Protein AF-A0A2N2G5J9-F1 (afdb_monomer_lite)

Sequence (151 aa):
MDFLMKNNWTKKTENPPSDRAATHGKAHHGLSMKNSIFASAPGMILLCLTLLLGSVRPAEAIVYLDITSANVRKVNIAVPYFVDKKQPGTIHDGGKKMADLLSRALAFHGFVQIIDPAAYGGAQTWDWAALGTEFTILGQYEMTAKFNPAA

pLDDT: mean 75.7, std 21.33, range [34.47, 98.25]

Radius of gyration: 41.83 Å; chains: 1; bounding box: 51×88×102 Å

Foldseek 3Di:
DDDDDDDDDDDDDDDDDDDDDDDDDDDDDDDPPPPDPPPDPVVVVVVVVVVVVVPDDDPPDDDDDPPPPDPLAAAEEEQAFAAEPVHGPDRDPVSVVVSVVVQCVQCVVVRHDYDDCVVVVSDPDDDCVVVVHPYYDYHYDYDPDDDDVPD

Structure (mmCIF, N/CA/C/O backbone):
data_AF-A0A2N2G5J9-F1
#
_entry.id   AF-A0A2N2G5J9-F1
#
loop_
_atom_site.group_PDB
_atom_site.id
_atom_site.type_symbol
_atom_site.label_atom_id
_atom_site.label_alt_id
_atom_site.label_comp_id
_atom_site.label_asym_id
_atom_site.label_entity_id
_atom_site.label_seq_id
_atom_site.pdbx_PDB_ins_code
_atom_site.Cartn_x
_atom_site.Cartn_y
_atom_site.Cartn_z
_atom_site.occupancy
_atom_site.B_iso_or_equiv
_atom_site.auth_seq_id
_atom_site.auth_comp_id
_atom_site.auth_asym_id
_atom_site.auth_atom_id
_atom_site.pdbx_PDB_model_num
ATOM 1 N N . MET A 1 1 ? 17.933 46.496 22.290 1.00 40.31 1 MET A N 1
ATOM 2 C CA . MET A 1 1 ? 16.610 46.961 21.810 1.00 40.31 1 MET A CA 1
ATOM 3 C C . MET A 1 1 ? 15.631 46.457 22.845 1.00 40.31 1 MET A C 1
ATOM 5 O O . MET A 1 1 ? 15.118 45.356 22.717 1.00 40.31 1 MET A O 1
ATOM 9 N N . ASP A 1 2 ? 15.494 47.218 23.924 1.00 34.47 2 ASP A N 1
ATOM 10 C CA . ASP A 1 2 ? 14.808 46.802 25.143 1.00 34.47 2 ASP A CA 1
ATOM 11 C C . ASP A 1 2 ? 13.541 47.633 25.281 1.00 34.47 2 ASP A C 1
ATOM 13 O O . ASP A 1 2 ? 13.599 48.858 25.385 1.00 34.47 2 ASP A O 1
ATOM 17 N N . PHE A 1 3 ? 12.392 46.966 25.233 1.00 37.22 3 PHE A N 1
ATOM 18 C CA . PHE A 1 3 ? 11.088 47.599 25.365 1.00 37.22 3 PHE A CA 1
ATOM 19 C C . PHE A 1 3 ? 10.413 47.074 26.634 1.00 37.22 3 PHE A C 1
ATOM 21 O O . PHE A 1 3 ? 9.688 46.083 26.619 1.00 37.22 3 PHE A O 1
ATOM 28 N N . LEU A 1 4 ? 10.698 47.739 27.756 1.00 41.59 4 LEU A N 1
ATOM 29 C CA . LEU A 1 4 ? 9.939 47.629 29.000 1.00 41.59 4 LEU A CA 1
ATOM 30 C C . LEU A 1 4 ? 8.948 48.795 29.057 1.00 41.59 4 LEU A C 1
ATOM 32 O O . LEU A 1 4 ? 9.346 49.945 29.231 1.00 41.59 4 LEU A O 1
ATOM 36 N N . MET A 1 5 ? 7.655 48.498 28.939 1.00 35.66 5 MET A N 1
ATOM 37 C CA . MET A 1 5 ? 6.581 49.449 29.228 1.00 35.66 5 MET A CA 1
ATOM 38 C C . MET A 1 5 ? 6.176 49.345 30.699 1.00 35.66 5 MET A C 1
ATOM 40 O O . MET A 1 5 ? 5.830 48.275 31.197 1.00 35.66 5 MET A O 1
ATOM 44 N N . LYS A 1 6 ? 6.214 50.485 31.388 1.00 42.34 6 LYS A N 1
ATOM 45 C CA . LYS A 1 6 ? 5.812 50.669 32.782 1.00 42.34 6 LYS A CA 1
ATOM 46 C C . LYS A 1 6 ? 4.922 51.905 32.818 1.00 42.34 6 LYS A C 1
ATOM 48 O O . LYS A 1 6 ? 5.438 53.013 32.735 1.00 42.34 6 LYS A O 1
ATOM 53 N N . ASN A 1 7 ? 3.609 51.730 32.960 1.00 42.72 7 ASN A N 1
ATOM 54 C CA . ASN A 1 7 ? 2.691 52.860 33.095 1.00 42.72 7 ASN A CA 1
ATOM 55 C C . ASN A 1 7 ? 1.936 52.746 34.419 1.00 42.72 7 ASN A C 1
ATOM 57 O O . ASN A 1 7 ? 1.073 51.895 34.606 1.00 42.72 7 ASN A O 1
ATOM 61 N N . ASN A 1 8 ? 2.333 53.629 35.330 1.00 38.47 8 ASN A N 1
ATOM 62 C CA . ASN A 1 8 ? 1.791 53.860 36.656 1.00 38.47 8 ASN A CA 1
ATOM 63 C C . ASN A 1 8 ? 0.850 55.073 36.547 1.00 38.47 8 ASN A C 1
ATOM 65 O O . ASN A 1 8 ? 1.277 56.111 36.042 1.00 38.47 8 ASN A O 1
ATOM 69 N N . TRP A 1 9 ? -0.398 54.964 37.002 1.00 37.72 9 TRP A N 1
ATOM 70 C CA . TRP A 1 9 ? -1.324 56.098 37.090 1.00 37.72 9 TRP A CA 1
ATOM 71 C C . TRP A 1 9 ? -1.642 56.393 38.554 1.00 37.72 9 TRP A C 1
ATOM 73 O O . TRP A 1 9 ? -2.132 55.537 39.285 1.00 37.72 9 TRP A O 1
ATOM 83 N N . THR A 1 10 ? -1.367 57.630 38.962 1.00 62.59 10 THR A N 1
ATOM 84 C CA . THR A 1 10 ? -1.724 58.221 40.253 1.00 62.59 10 THR A CA 1
ATOM 85 C C . THR A 1 10 ? -2.724 59.364 40.033 1.00 62.59 10 THR A C 1
ATOM 87 O O . THR A 1 10 ? -2.622 60.120 39.068 1.00 62.59 10 THR A O 1
ATOM 90 N N . LYS A 1 11 ? -3.683 59.529 40.950 1.00 41.59 11 LYS A N 1
ATOM 91 C CA . LYS A 1 11 ? -4.407 60.790 41.218 1.00 41.59 11 LYS A CA 1
ATOM 92 C C . LYS A 1 11 ? -4.893 60.727 42.678 1.00 41.59 11 LYS A C 1
ATOM 94 O O . LYS A 1 11 ? -5.619 59.800 43.009 1.00 41.59 11 LYS A O 1
ATOM 99 N N . LYS A 1 12 ? -4.311 61.466 43.636 1.00 40.56 12 LYS A N 1
ATOM 100 C CA . LYS A 1 12 ? -4.365 62.927 43.927 1.00 40.56 12 LYS A CA 1
ATOM 101 C C . LYS A 1 12 ? -5.685 63.307 44.641 1.00 40.56 12 LYS A C 1
ATOM 103 O O . LYS A 1 12 ? -6.715 63.315 43.986 1.00 40.56 12 LYS A O 1
ATOM 108 N N . THR A 1 13 ? -5.733 63.230 45.982 1.00 60.78 13 THR A N 1
ATOM 109 C CA . THR A 1 13 ? -5.584 64.301 47.020 1.00 60.78 13 THR A CA 1
ATOM 110 C C . THR A 1 13 ? -6.692 65.362 47.034 1.00 60.78 13 THR A C 1
ATOM 112 O O . THR A 1 13 ? -6.845 66.026 46.020 1.00 60.78 13 THR A O 1
ATOM 115 N N . GLU A 1 14 ? -7.352 65.592 48.182 1.00 35.28 14 GLU A N 1
ATOM 116 C CA . GLU A 1 14 ? -7.312 66.855 48.968 1.00 35.28 14 GLU A CA 1
ATOM 117 C C . GLU A 1 14 ? -8.269 66.828 50.192 1.00 35.28 14 GLU A C 1
ATOM 119 O O . GLU A 1 14 ? -9.420 66.420 50.082 1.00 35.28 14 GLU A O 1
ATOM 124 N N . ASN A 1 15 ? -7.746 67.251 51.356 1.00 50.09 15 ASN A N 1
ATOM 125 C CA . ASN A 1 15 ? -8.447 67.742 52.574 1.00 50.09 15 ASN A CA 1
ATOM 126 C C . ASN A 1 15 ? -8.970 69.200 52.305 1.00 50.09 15 ASN A C 1
ATOM 128 O O . ASN A 1 15 ? -8.763 69.619 51.166 1.00 50.09 15 ASN A O 1
ATOM 132 N N . PRO A 1 16 ? -9.503 70.070 53.225 1.00 59.72 16 PRO A N 1
ATOM 133 C CA . PRO A 1 16 ? -9.486 70.103 54.704 1.00 59.72 16 PRO A CA 1
ATOM 134 C C . PRO A 1 16 ? -10.790 70.733 55.338 1.00 59.72 16 PRO A C 1
ATOM 136 O O . PRO A 1 16 ? -11.864 70.253 55.000 1.00 59.72 16 PRO A O 1
ATOM 139 N N . PRO A 1 17 ? -10.775 71.696 56.298 1.00 64.75 17 PRO A N 1
ATOM 140 C CA . PRO A 1 17 ? -11.272 71.536 57.677 1.00 64.75 17 PRO A CA 1
ATOM 141 C C . PRO A 1 17 ? -12.438 72.495 58.050 1.00 64.75 17 PRO A C 1
ATOM 143 O O . PRO A 1 17 ? -12.670 73.469 57.346 1.00 64.75 17 PRO A O 1
ATOM 146 N N . SER A 1 18 ? -13.105 72.320 59.200 1.00 45.59 18 SER A N 1
ATOM 147 C CA . SER A 1 18 ? -13.590 73.472 59.997 1.00 45.59 18 SER A CA 1
ATOM 148 C C . SER A 1 18 ? -14.140 73.091 61.380 1.00 45.59 18 SER A C 1
ATOM 150 O O . SER A 1 18 ? -15.106 72.356 61.541 1.00 45.59 18 SER A O 1
ATOM 152 N N . ASP A 1 19 ? -13.438 73.638 62.365 1.00 39.06 19 ASP A N 1
ATOM 153 C CA . ASP A 1 19 ? -13.903 74.404 63.516 1.00 39.06 19 ASP A CA 1
ATOM 154 C C . ASP A 1 19 ? -14.813 73.852 64.623 1.00 39.06 19 ASP A C 1
ATOM 156 O O . ASP A 1 19 ? -15.919 73.342 64.474 1.00 39.06 19 ASP A O 1
ATOM 160 N N . ARG A 1 20 ? -14.257 74.106 65.811 1.00 40.97 20 ARG A N 1
ATOM 161 C CA . ARG A 1 20 ? -14.745 73.947 67.171 1.00 40.97 20 ARG A CA 1
ATOM 162 C C . ARG A 1 20 ? -15.503 75.201 67.614 1.00 40.97 20 ARG A C 1
ATOM 164 O O . ARG A 1 20 ? -14.978 76.296 67.451 1.00 40.97 20 ARG A O 1
ATOM 171 N N . ALA A 1 21 ? -16.610 75.000 68.328 1.00 38.16 21 ALA A N 1
ATOM 172 C CA . ALA A 1 21 ? -17.077 75.710 69.538 1.00 38.16 21 ALA A CA 1
ATOM 173 C C . ALA A 1 21 ? -18.497 75.172 69.842 1.00 38.16 21 ALA A C 1
ATOM 175 O O . ALA A 1 21 ? -19.271 75.011 68.913 1.00 38.16 21 ALA A O 1
ATOM 176 N N . ALA A 1 22 ? -18.968 74.836 71.044 1.00 39.66 22 ALA A N 1
ATOM 177 C CA . ALA A 1 22 ? -18.528 75.042 72.416 1.00 39.66 22 ALA A CA 1
ATOM 178 C C . ALA A 1 22 ? -19.289 74.070 73.364 1.00 39.66 22 ALA A C 1
ATOM 180 O O . ALA A 1 22 ? -20.261 73.435 72.969 1.00 39.66 22 ALA A O 1
ATOM 181 N N . THR A 1 23 ? -18.890 74.086 74.645 1.00 36.59 23 THR A N 1
ATOM 182 C CA . THR A 1 23 ? -19.616 73.669 75.874 1.00 36.59 23 THR A CA 1
ATOM 183 C C . THR A 1 23 ? -19.445 72.235 76.418 1.00 36.59 23 THR A C 1
ATOM 185 O O . THR A 1 23 ? -20.105 71.282 76.034 1.00 36.59 23 THR A O 1
ATOM 188 N N . HIS A 1 24 ? -18.515 72.121 77.375 1.00 40.47 24 HIS A N 1
ATOM 189 C CA . HIS A 1 24 ? -18.737 71.740 78.782 1.00 40.47 24 HIS A CA 1
ATOM 190 C C . HIS A 1 24 ? -19.857 70.725 79.105 1.00 40.47 24 HIS A C 1
ATOM 192 O O . HIS A 1 24 ? -21.034 71.064 79.043 1.00 40.47 24 HIS A O 1
ATOM 198 N N . GLY A 1 25 ? -19.504 69.557 79.661 1.00 37.47 25 GLY A N 1
ATOM 199 C CA . GLY A 1 25 ? -20.484 68.769 80.416 1.00 37.47 25 GLY A CA 1
ATOM 200 C C . GLY A 1 25 ? -20.176 67.291 80.639 1.00 37.47 25 GLY A C 1
ATOM 201 O O . GLY A 1 25 ? -20.549 66.462 79.830 1.00 37.47 25 GLY A O 1
ATOM 202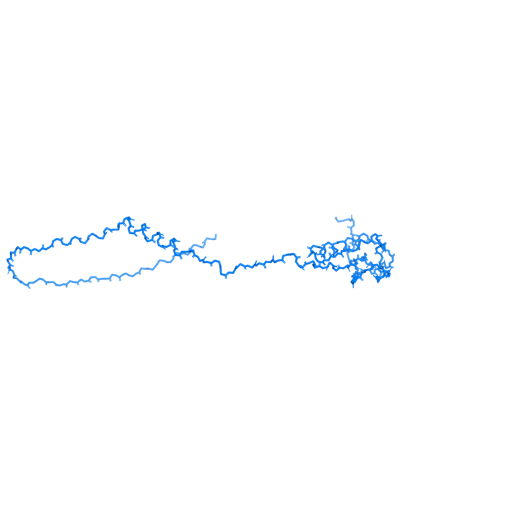 N N . LYS A 1 26 ? -19.613 66.999 81.817 1.00 42.25 26 LYS A N 1
ATOM 203 C CA . LYS A 1 26 ? -19.922 65.849 82.690 1.00 42.25 26 LYS A CA 1
ATOM 204 C C . LYS A 1 26 ? -19.818 64.402 82.159 1.00 42.25 26 LYS A C 1
ATOM 206 O O . LYS A 1 26 ? -20.638 63.921 81.398 1.00 42.25 26 LYS A O 1
ATOM 211 N N . ALA A 1 27 ? -18.936 63.696 82.870 1.00 38.25 27 ALA A N 1
ATOM 212 C CA . ALA A 1 27 ? -19.199 62.458 83.609 1.00 38.25 27 ALA A CA 1
ATOM 213 C C . ALA A 1 27 ? -19.460 61.154 82.833 1.00 38.25 27 ALA A C 1
ATOM 215 O O . ALA A 1 27 ? -20.519 60.951 82.264 1.00 38.25 27 ALA A O 1
ATOM 216 N N . HIS A 1 28 ? -18.491 60.247 83.017 1.00 48.03 28 HIS A N 1
ATOM 217 C CA . HIS A 1 28 ? -18.613 58.814 83.312 1.00 48.03 28 HIS A CA 1
ATOM 218 C C . HIS A 1 28 ? -19.471 57.906 82.408 1.00 48.03 28 HIS A C 1
ATOM 220 O O . HIS A 1 28 ? -20.644 58.136 82.164 1.00 48.03 28 HIS A O 1
ATOM 226 N N . HIS A 1 29 ? -18.864 56.752 82.101 1.00 45.66 29 HIS A N 1
ATOM 227 C CA . HIS A 1 29 ? -19.392 55.573 81.403 1.00 45.66 29 HIS A CA 1
ATOM 228 C C . HIS A 1 29 ? -19.510 55.671 79.877 1.00 45.66 29 HIS A C 1
ATOM 230 O O . HIS A 1 29 ? -20.388 56.317 79.324 1.00 45.66 29 HIS A O 1
ATOM 236 N N . GLY A 1 30 ? -18.652 54.917 79.186 1.00 38.94 30 GLY A N 1
ATOM 237 C CA . GLY A 1 30 ? -18.761 54.705 77.748 1.00 38.94 30 GLY A CA 1
ATOM 238 C C . GLY A 1 30 ? -17.768 53.659 77.258 1.00 38.94 30 GLY A C 1
ATOM 239 O O . GLY A 1 30 ? -16.578 53.748 77.535 1.00 38.94 30 GLY A O 1
ATOM 240 N N . LEU A 1 31 ? -18.298 52.651 76.572 1.00 50.56 31 LEU A N 1
ATOM 241 C CA . LEU A 1 31 ? -17.646 51.468 76.022 1.00 50.56 31 LEU A CA 1
ATOM 242 C C . LEU A 1 31 ? -16.272 51.735 75.378 1.00 50.56 31 LEU A C 1
ATOM 244 O O . LEU A 1 31 ? -16.148 52.531 74.450 1.00 50.56 31 LEU A O 1
ATOM 248 N N . SER A 1 32 ? -15.271 50.936 75.756 1.00 41.66 32 SER A N 1
ATOM 249 C CA . SER A 1 32 ? -14.088 50.717 74.917 1.00 41.66 32 SER A CA 1
ATOM 250 C C . SER A 1 32 ? -14.424 49.653 73.870 1.00 41.66 32 SER A C 1
ATOM 252 O O . SER A 1 32 ? -14.198 48.461 74.070 1.00 41.66 32 SER A O 1
ATOM 254 N N . MET A 1 33 ? -15.014 50.082 72.755 1.00 54.59 33 MET A N 1
ATOM 255 C CA . MET A 1 33 ? -15.167 49.246 71.568 1.00 54.59 33 MET A CA 1
ATOM 256 C C . MET A 1 33 ? -13.828 49.255 70.824 1.00 54.59 33 MET A C 1
ATOM 258 O O . MET A 1 33 ? -13.513 50.154 70.048 1.00 54.59 33 MET A O 1
ATOM 262 N N . LYS A 1 34 ? -12.979 48.278 71.144 1.00 53.56 34 LYS A N 1
ATOM 263 C CA . LYS A 1 34 ? -11.740 48.029 70.411 1.00 53.56 34 LYS A CA 1
ATOM 264 C C . LYS A 1 34 ? -12.117 47.401 69.069 1.00 53.56 34 LYS A C 1
ATOM 266 O O . LYS A 1 34 ? -12.337 46.196 68.997 1.00 53.56 34 LYS A O 1
ATOM 271 N N . ASN A 1 35 ? -12.173 48.202 68.006 1.00 59.34 35 ASN A N 1
ATOM 272 C CA . ASN A 1 35 ? -12.148 47.688 66.636 1.00 59.34 35 ASN A CA 1
ATOM 273 C C . ASN A 1 35 ? -10.740 47.170 66.331 1.00 59.34 35 ASN A C 1
ATOM 275 O O . ASN A 1 35 ? -9.950 47.800 65.635 1.00 59.34 35 ASN A O 1
ATOM 279 N N . SER A 1 36 ? -10.417 46.006 66.877 1.00 52.50 36 SER A N 1
ATOM 280 C CA . SER A 1 36 ? -9.365 45.163 66.339 1.00 52.50 36 SER A CA 1
ATOM 281 C C . SER A 1 36 ? -10.042 44.201 65.378 1.00 52.50 36 SER A C 1
ATOM 283 O O . SER A 1 36 ? -10.611 43.193 65.800 1.00 52.50 36 SER A O 1
ATOM 285 N N . ILE A 1 37 ? -9.983 44.517 64.085 1.00 59.06 37 ILE A N 1
ATOM 286 C CA . ILE A 1 37 ? -10.084 43.497 63.043 1.00 59.06 37 ILE A CA 1
ATOM 287 C C . ILE A 1 37 ? -8.846 42.623 63.251 1.00 59.06 37 ILE A C 1
ATOM 289 O O . ILE A 1 37 ? -7.795 42.833 62.653 1.00 59.06 37 ILE A O 1
ATOM 293 N N . PHE A 1 38 ? -8.936 41.690 64.197 1.00 51.47 38 PHE A N 1
ATOM 294 C CA . PHE A 1 38 ? -8.062 40.542 64.205 1.00 51.47 38 PHE A CA 1
ATOM 295 C C . PHE A 1 38 ? -8.378 39.826 62.899 1.00 51.47 38 PHE A C 1
ATOM 297 O O . PHE A 1 38 ? -9.426 39.193 62.771 1.00 51.47 38 PHE A O 1
ATOM 304 N N . ALA A 1 39 ? -7.492 39.960 61.913 1.00 60.47 39 ALA A N 1
ATOM 305 C CA . ALA A 1 39 ? -7.350 38.956 60.876 1.00 60.47 39 ALA A CA 1
ATOM 306 C C . ALA A 1 39 ? -7.003 37.656 61.610 1.00 60.47 39 ALA A C 1
ATOM 308 O O . ALA A 1 39 ? -5.842 37.363 61.892 1.00 60.47 39 ALA A O 1
ATOM 309 N N . SER A 1 40 ? -8.033 36.952 62.078 1.00 60.31 40 SER A N 1
ATOM 310 C CA . SER A 1 40 ? -7.849 35.741 62.844 1.00 60.31 40 SER A CA 1
ATOM 311 C C . SER A 1 40 ? -7.377 34.692 61.843 1.00 60.31 40 SER A C 1
ATOM 313 O O . SER A 1 40 ? -8.063 34.374 60.871 1.00 60.31 40 SER A O 1
ATOM 315 N N . ALA A 1 41 ? -6.166 34.175 62.058 1.00 67.62 41 ALA A N 1
ATOM 316 C CA . ALA A 1 41 ? -5.646 33.011 61.350 1.00 67.62 41 ALA A CA 1
ATOM 317 C C . ALA A 1 41 ? -6.700 31.894 61.155 1.00 67.62 41 ALA A C 1
ATOM 319 O O . ALA A 1 41 ? -6.754 31.352 60.051 1.00 67.62 41 ALA A O 1
ATOM 320 N N . PRO A 1 42 ? -7.601 31.588 62.122 1.00 75.88 42 PRO A N 1
ATOM 321 C CA . PRO A 1 42 ? -8.654 30.600 61.885 1.00 75.88 42 PRO A CA 1
ATOM 322 C C . PRO A 1 42 ? -9.670 31.015 60.814 1.00 75.88 42 PRO A C 1
ATOM 324 O O . PRO A 1 42 ? -10.144 30.149 60.089 1.00 75.88 42 PRO A O 1
ATOM 327 N N . GLY A 1 43 ? -9.983 32.305 60.656 1.00 83.25 43 GLY A N 1
ATOM 328 C CA . GLY A 1 43 ? -10.878 32.782 59.597 1.00 83.25 43 GLY A CA 1
ATOM 329 C C . GLY A 1 43 ? -10.280 32.619 58.199 1.00 83.25 43 GLY A C 1
ATOM 330 O O . GLY A 1 43 ? -10.976 32.209 57.273 1.00 83.25 43 GLY A O 1
ATOM 331 N N . MET A 1 44 ? -8.975 32.865 58.053 1.00 84.44 44 MET A N 1
ATOM 332 C CA . MET A 1 44 ? -8.269 32.659 56.784 1.00 84.44 44 MET A CA 1
ATOM 333 C C . MET A 1 44 ? -8.117 31.171 56.457 1.00 84.44 44 MET A C 1
ATOM 335 O O . MET A 1 44 ? -8.326 30.775 55.317 1.00 84.44 44 MET A O 1
ATOM 339 N N . ILE A 1 45 ? -7.837 30.335 57.461 1.00 88.25 45 ILE A N 1
ATOM 340 C CA . ILE A 1 45 ? -7.794 28.875 57.303 1.00 88.25 45 ILE A CA 1
ATOM 341 C C . ILE A 1 45 ? -9.172 28.337 56.910 1.00 88.25 45 ILE A C 1
ATOM 343 O O . ILE A 1 45 ? -9.263 27.527 55.993 1.00 88.25 45 ILE A O 1
ATOM 347 N N . LEU A 1 46 ? -10.245 28.814 57.546 1.00 87.25 46 LEU A N 1
ATOM 348 C CA . LEU A 1 46 ? -11.610 28.411 57.214 1.00 87.25 46 LEU A CA 1
ATOM 349 C C . LEU A 1 46 ? -11.996 28.845 55.793 1.00 87.25 46 LEU A C 1
ATOM 351 O O . LEU A 1 46 ? -12.596 28.058 55.070 1.00 87.25 46 LEU A O 1
ATOM 355 N N . LEU A 1 47 ? -11.606 30.051 55.369 1.00 87.12 47 LEU A N 1
ATOM 356 C CA . LEU A 1 47 ? -11.817 30.535 54.002 1.00 87.12 47 LEU A CA 1
ATOM 357 C C . LEU A 1 47 ? -11.016 29.725 52.972 1.00 87.12 47 LEU A C 1
ATOM 359 O O . LEU A 1 47 ? -11.539 29.349 51.928 1.00 87.12 47 LEU A O 1
ATOM 363 N N . CYS A 1 48 ? -9.750 29.421 53.257 1.00 85.94 48 CYS A N 1
ATOM 364 C CA . CYS A 1 48 ? -8.938 28.570 52.391 1.00 85.94 48 CYS A CA 1
ATOM 365 C C . CYS A 1 48 ? -9.517 27.155 52.299 1.00 85.94 48 CYS A C 1
ATOM 367 O O . CYS A 1 48 ? -9.543 26.581 51.215 1.00 85.94 48 CYS A O 1
ATOM 369 N N . LEU A 1 49 ? -10.019 26.612 53.410 1.00 85.56 49 LEU A N 1
ATOM 370 C CA . LEU A 1 49 ? -10.629 25.289 53.457 1.00 85.56 49 LEU A CA 1
ATOM 371 C C . LEU A 1 49 ? -11.944 25.243 52.665 1.00 85.56 49 LEU A C 1
ATOM 373 O O . LEU A 1 49 ? -12.159 24.296 51.911 1.00 85.56 49 LEU A O 1
ATOM 377 N N . THR A 1 50 ? -12.795 26.271 52.763 1.00 84.88 50 THR A N 1
ATOM 378 C CA . THR A 1 50 ? -14.041 26.348 51.980 1.00 84.88 50 THR A CA 1
ATOM 379 C C . THR A 1 50 ? -13.777 26.537 50.488 1.00 84.88 50 THR A C 1
ATOM 381 O O . THR A 1 50 ? -14.452 25.912 49.672 1.00 84.88 50 THR A O 1
ATOM 384 N N . LEU A 1 51 ? -12.758 27.317 50.117 1.00 83.62 51 LEU A N 1
ATOM 385 C CA . LEU A 1 51 ? -12.319 27.454 48.725 1.00 83.62 51 LEU A CA 1
ATOM 386 C C . LEU A 1 51 ? -11.758 26.139 48.164 1.00 83.62 51 LEU A C 1
ATOM 388 O O . LEU A 1 51 ? -12.057 25.789 47.023 1.00 83.62 51 LEU A O 1
ATOM 392 N N . LEU A 1 52 ? -10.998 25.382 48.964 1.00 82.31 52 LEU A N 1
ATOM 393 C CA . LEU A 1 52 ? -10.489 24.068 48.560 1.00 82.31 52 LEU A CA 1
ATOM 394 C C . LEU A 1 52 ? -11.634 23.070 48.337 1.00 82.31 52 LEU A C 1
ATOM 396 O O . LEU A 1 52 ? -11.686 22.409 47.301 1.00 82.31 52 LEU A O 1
ATOM 400 N N . LEU A 1 53 ? -12.581 23.005 49.276 1.00 80.69 53 LEU A N 1
ATOM 401 C CA . LEU A 1 53 ? -13.727 22.090 49.223 1.00 80.69 53 LEU A CA 1
ATOM 402 C C . LEU A 1 53 ? -14.724 22.437 48.105 1.00 80.69 53 LEU A C 1
ATOM 404 O O . LEU A 1 53 ? -15.387 21.545 47.592 1.00 80.69 53 LEU A O 1
ATOM 408 N N . GLY A 1 54 ? -14.818 23.704 47.694 1.00 76.88 54 GLY A N 1
ATOM 409 C CA . GLY A 1 54 ? -15.675 24.136 46.583 1.00 76.88 54 GLY A CA 1
ATOM 410 C C . GLY A 1 54 ? -15.081 23.915 45.187 1.00 76.88 54 GLY A C 1
ATOM 411 O O . GLY A 1 54 ? -15.773 24.123 44.192 1.00 76.88 54 GLY A O 1
ATOM 412 N N . SER A 1 55 ? -13.807 23.514 45.091 1.00 74.25 55 SER A N 1
ATOM 413 C CA . SER A 1 55 ? -13.104 23.358 43.808 1.00 74.25 55 SER A CA 1
ATOM 414 C C . SER A 1 55 ? -13.256 21.971 43.165 1.00 74.25 55 SER A C 1
ATOM 416 O O . SER A 1 55 ? -12.933 21.805 41.988 1.00 74.25 55 SER A O 1
ATOM 418 N N . VAL A 1 56 ? -13.791 20.982 43.893 1.00 74.75 56 VAL A N 1
ATOM 419 C CA . VAL A 1 56 ? -14.058 19.643 43.349 1.00 74.75 56 VAL A CA 1
ATOM 420 C C . VAL A 1 56 ? -15.325 19.661 42.495 1.00 74.75 56 VAL A C 1
ATOM 422 O O . VAL A 1 56 ? -16.446 19.591 42.994 1.00 74.75 56 VAL A O 1
ATOM 425 N N . ARG A 1 57 ? -15.158 19.766 41.175 1.00 75.88 57 ARG A N 1
ATOM 426 C CA . ARG A 1 57 ? -16.260 19.537 40.235 1.00 75.88 57 ARG A CA 1
ATOM 427 C C . ARG A 1 57 ? -16.402 18.036 39.980 1.00 75.88 57 ARG A C 1
ATOM 429 O O . ARG A 1 57 ? -15.383 17.390 39.729 1.00 75.88 57 ARG A O 1
ATOM 436 N N . PRO A 1 58 ? -17.619 17.463 40.025 1.00 75.25 58 PRO A N 1
ATOM 437 C CA . PRO A 1 58 ? -17.818 16.102 39.548 1.00 75.25 58 PRO A CA 1
ATOM 438 C C . PRO A 1 58 ? -17.415 16.038 38.071 1.00 75.25 58 PRO A C 1
ATOM 440 O O . PRO A 1 58 ? -17.693 16.967 37.310 1.00 75.25 58 PRO A O 1
ATOM 443 N N . ALA A 1 59 ? -16.733 14.965 37.672 1.00 75.12 59 ALA A N 1
ATOM 444 C CA . ALA A 1 59 ? -16.434 14.723 36.267 1.00 75.12 59 ALA A CA 1
ATOM 445 C C . ALA A 1 59 ? -17.763 14.613 35.501 1.00 75.12 59 ALA A C 1
ATOM 447 O O . ALA A 1 59 ? -18.539 13.691 35.734 1.00 75.12 59 ALA A O 1
ATOM 448 N N . GLU A 1 60 ? -18.038 15.588 34.634 1.00 74.38 60 GLU A N 1
ATOM 449 C CA . GLU A 1 60 ? -19.343 15.766 33.981 1.00 74.38 60 GLU A CA 1
ATOM 450 C C . GLU A 1 60 ? -19.654 14.655 32.959 1.00 74.38 60 GLU A C 1
ATOM 452 O O . GLU A 1 60 ? -20.818 14.393 32.669 1.00 74.38 60 GLU A O 1
ATOM 457 N N . ALA A 1 61 ? -18.635 13.939 32.467 1.00 77.69 61 ALA A N 1
ATOM 458 C CA . ALA A 1 61 ? -18.812 12.767 31.613 1.00 77.69 61 ALA A CA 1
ATOM 459 C C . ALA A 1 61 ? -17.657 11.764 31.767 1.00 77.69 61 ALA A C 1
ATOM 461 O O . ALA A 1 61 ? -16.489 12.107 31.583 1.00 77.69 61 ALA A O 1
ATOM 462 N N . ILE A 1 62 ? -17.990 10.501 32.046 1.00 73.25 62 ILE A N 1
ATOM 463 C CA . ILE A 1 62 ? -17.095 9.358 31.834 1.00 73.25 62 ILE A CA 1
ATOM 464 C C . ILE A 1 62 ? -17.496 8.742 30.493 1.00 73.25 62 ILE A C 1
ATOM 466 O O . ILE A 1 62 ? -18.610 8.241 30.346 1.00 73.25 62 ILE A O 1
ATOM 470 N N . VAL A 1 63 ? -16.602 8.797 29.505 1.00 72.62 63 VAL A N 1
ATOM 471 C CA . VAL A 1 63 ? -16.824 8.155 28.203 1.00 72.62 63 VAL A CA 1
ATOM 472 C C . VAL A 1 63 ? -16.352 6.709 28.302 1.00 72.62 63 VAL A C 1
ATOM 474 O O . VAL A 1 63 ? -15.154 6.431 28.279 1.00 72.62 63 VAL A O 1
ATOM 477 N N . TYR A 1 64 ? -17.301 5.784 28.428 1.00 70.06 64 TYR A N 1
ATOM 478 C CA . TYR A 1 64 ? -17.024 4.353 28.356 1.00 70.06 64 TYR A CA 1
ATOM 479 C C . TYR A 1 64 ? -16.847 3.948 26.893 1.00 70.06 64 TYR A C 1
ATOM 481 O O . TYR A 1 64 ? -17.814 3.767 26.157 1.00 70.06 64 TYR A O 1
ATOM 489 N N . LEU A 1 65 ? -15.590 3.830 26.469 1.00 70.12 65 LEU A N 1
ATOM 490 C CA . LEU A 1 65 ? -15.237 3.191 25.207 1.00 70.12 65 LEU A CA 1
ATOM 491 C C . LEU A 1 65 ? -15.169 1.688 25.453 1.00 70.12 65 LEU A C 1
ATOM 493 O O . LEU A 1 65 ? -14.175 1.171 25.961 1.00 70.12 65 LEU A O 1
ATOM 497 N N . ASP A 1 66 ? -16.247 0.992 25.116 1.00 65.94 66 ASP A N 1
ATOM 498 C CA . ASP A 1 66 ? -16.224 -0.460 25.050 1.00 65.94 66 ASP A CA 1
ATOM 499 C C . ASP A 1 66 ? -15.439 -0.900 23.802 1.00 65.94 66 ASP A C 1
ATOM 501 O O . ASP A 1 66 ? -15.958 -0.940 22.688 1.00 65.94 66 ASP A O 1
ATOM 505 N N . ILE A 1 67 ? -14.151 -1.200 23.991 1.00 64.25 67 ILE A N 1
ATOM 506 C CA . ILE A 1 67 ? -13.251 -1.673 22.926 1.00 64.25 67 ILE A CA 1
ATOM 507 C C . ILE A 1 67 ? -13.577 -3.134 22.539 1.00 64.25 67 ILE A C 1
ATOM 509 O O . ILE A 1 67 ? -13.065 -3.640 21.543 1.00 64.25 67 ILE A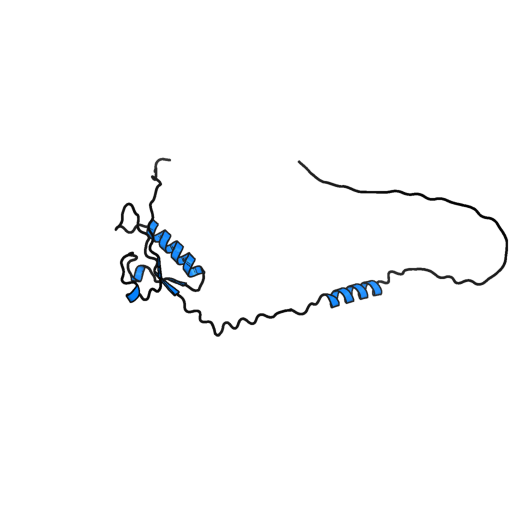 O 1
ATOM 513 N N . THR A 1 68 ? -14.453 -3.833 23.275 1.00 62.03 68 THR A N 1
ATOM 514 C CA . THR A 1 68 ? -14.691 -5.271 23.067 1.00 62.03 68 THR A CA 1
ATOM 515 C C . THR A 1 68 ? -15.573 -5.606 21.859 1.00 62.03 68 THR A C 1
ATOM 517 O O . THR A 1 68 ? -15.595 -6.764 21.445 1.00 62.03 68 THR A O 1
ATOM 520 N N . SER A 1 69 ? -16.244 -4.626 21.235 1.00 55.09 69 SER A N 1
ATOM 521 C CA . SER A 1 69 ? -17.204 -4.881 20.143 1.00 55.09 69 SER A CA 1
ATOM 522 C C . SER A 1 69 ? -16.831 -4.316 18.766 1.00 55.09 69 SER A C 1
ATOM 524 O O . SER A 1 69 ? -17.424 -4.724 17.768 1.00 55.09 69 SER A O 1
ATOM 526 N N . ALA A 1 70 ? -15.818 -3.454 18.653 1.00 57.31 70 ALA A N 1
ATOM 527 C CA . ALA A 1 70 ? -15.377 -2.924 17.363 1.00 57.31 70 ALA A CA 1
ATOM 528 C C . ALA A 1 70 ? -14.058 -3.573 16.926 1.00 57.31 70 ALA A C 1
ATOM 530 O O . ALA A 1 70 ? -13.011 -2.927 16.885 1.00 57.31 70 ALA A O 1
ATOM 531 N N . ASN A 1 71 ? -14.100 -4.857 16.553 1.00 61.38 71 ASN A N 1
ATOM 532 C CA . ASN A 1 71 ? -13.078 -5.386 15.650 1.00 61.38 71 ASN A CA 1
ATOM 533 C C . ASN A 1 71 ? -13.283 -4.697 14.294 1.00 61.38 71 ASN A C 1
ATOM 535 O O . ASN A 1 71 ? -14.023 -5.182 13.437 1.00 61.38 71 ASN A O 1
ATOM 539 N N . VAL A 1 72 ? -12.711 -3.501 14.138 1.00 72.31 72 VAL A N 1
ATOM 540 C CA . VAL A 1 72 ? -12.712 -2.794 12.861 1.00 72.31 72 VAL A CA 1
ATOM 541 C C . VAL A 1 72 ? -11.873 -3.641 11.919 1.00 72.31 72 VAL A C 1
ATOM 543 O O . VAL A 1 72 ? -10.645 -3.677 12.017 1.00 72.31 72 VAL A O 1
ATOM 546 N N . ARG A 1 73 ? -12.553 -4.370 11.030 1.00 87.50 73 ARG A N 1
ATOM 547 C CA . ARG A 1 73 ? -11.899 -5.156 9.988 1.00 87.50 73 ARG A CA 1
ATOM 548 C C . ARG A 1 73 ? -10.947 -4.232 9.231 1.00 87.50 73 ARG A C 1
ATOM 550 O O . ARG A 1 73 ? -11.372 -3.200 8.713 1.00 87.50 73 ARG A O 1
ATOM 557 N N . LYS A 1 74 ? -9.672 -4.618 9.159 1.00 91.56 74 LYS A N 1
ATOM 558 C CA . LYS A 1 74 ? -8.694 -3.879 8.365 1.00 91.56 74 LYS A CA 1
ATOM 559 C C . LYS A 1 74 ? -9.063 -3.935 6.887 1.00 91.56 74 LYS A C 1
ATOM 561 O O . LYS A 1 74 ? -9.470 -4.985 6.393 1.00 91.56 74 LYS A O 1
ATOM 566 N N . VAL A 1 75 ? -8.871 -2.819 6.198 1.00 95.06 75 VAL A N 1
ATOM 567 C CA . VAL A 1 75 ? -9.036 -2.732 4.747 1.00 95.06 75 VAL A CA 1
ATOM 568 C C . VAL A 1 75 ? -7.758 -3.227 4.081 1.00 95.06 75 VAL A C 1
ATOM 570 O O . VAL A 1 75 ? -6.679 -2.696 4.354 1.00 95.06 75 VAL A O 1
ATOM 573 N N . ASN A 1 76 ? -7.872 -4.231 3.217 1.00 96.69 76 ASN A N 1
ATOM 574 C CA . ASN A 1 76 ? -6.742 -4.779 2.473 1.00 96.69 76 ASN A CA 1
ATOM 575 C C . ASN A 1 76 ? -6.396 -3.871 1.289 1.00 96.69 76 ASN A C 1
ATOM 577 O O . ASN A 1 76 ? -7.192 -3.723 0.359 1.00 96.69 76 ASN A O 1
ATOM 581 N N . ILE A 1 77 ? -5.201 -3.282 1.303 1.00 97.94 77 ILE A N 1
ATOM 582 C CA . ILE A 1 77 ? -4.729 -2.374 0.255 1.00 97.94 77 ILE A CA 1
ATOM 583 C C . ILE A 1 77 ? -3.424 -2.894 -0.347 1.00 97.94 77 ILE A C 1
ATOM 585 O O . ILE A 1 77 ? -2.489 -3.244 0.375 1.00 97.94 77 ILE A O 1
ATOM 589 N N . ALA A 1 78 ? -3.345 -2.897 -1.677 1.00 98.19 78 ALA A N 1
ATOM 590 C CA . ALA A 1 78 ? -2.101 -3.126 -2.403 1.00 98.19 78 ALA A CA 1
ATOM 591 C C . ALA A 1 78 ? -1.515 -1.789 -2.873 1.00 98.19 78 ALA A C 1
ATOM 593 O O . ALA A 1 78 ? -2.212 -0.949 -3.451 1.00 98.19 78 ALA A O 1
ATOM 594 N N . VAL A 1 79 ? -0.213 -1.606 -2.659 1.00 98.25 79 VAL A N 1
ATOM 595 C CA . VAL A 1 79 ? 0.539 -0.444 -3.148 1.00 98.25 79 VAL A CA 1
ATOM 596 C C . VAL A 1 79 ? 1.720 -0.965 -3.965 1.00 98.25 79 VAL A C 1
ATOM 598 O O . VAL A 1 79 ? 2.795 -1.229 -3.423 1.00 98.25 79 VAL A O 1
ATOM 601 N N . PRO A 1 80 ? 1.535 -1.208 -5.271 1.00 97.62 80 PRO A N 1
ATOM 602 C CA . PRO A 1 80 ? 2.626 -1.625 -6.139 1.00 97.62 80 PRO A CA 1
ATOM 603 C C . PRO A 1 80 ? 3.717 -0.564 -6.240 1.00 97.62 80 PRO A C 1
ATOM 605 O O . PRO A 1 80 ? 3.503 0.610 -5.929 1.00 97.62 80 PRO A O 1
ATOM 608 N N . TYR A 1 81 ? 4.886 -0.960 -6.740 1.00 97.62 81 TYR A N 1
ATOM 609 C CA . TYR A 1 81 ? 5.963 -0.009 -6.977 1.00 97.62 81 TYR A CA 1
ATOM 610 C C . TYR A 1 81 ? 5.516 1.070 -7.959 1.00 97.62 81 TYR A C 1
ATOM 612 O O . TYR A 1 81 ? 4.811 0.803 -8.938 1.00 97.62 81 TYR A O 1
ATOM 620 N N . PHE A 1 82 ? 5.913 2.311 -7.689 1.00 97.44 82 PHE A N 1
ATOM 621 C CA . PHE A 1 82 ? 5.587 3.405 -8.593 1.00 97.44 82 PHE A CA 1
ATOM 622 C C . PHE A 1 82 ? 6.424 3.291 -9.865 1.00 97.44 82 PHE A C 1
ATOM 624 O O . PHE A 1 82 ? 7.587 2.892 -9.817 1.00 97.44 82 PHE A O 1
ATOM 631 N N . VAL A 1 83 ? 5.820 3.635 -10.999 1.00 95.94 83 VAL A N 1
ATOM 632 C CA . VAL A 1 83 ? 6.427 3.480 -12.324 1.00 95.94 83 VAL A CA 1
ATOM 633 C C . VAL A 1 83 ? 7.043 4.803 -12.766 1.00 95.94 83 VAL A C 1
ATOM 635 O O . VAL A 1 83 ? 6.391 5.847 -12.703 1.00 95.94 83 VAL A O 1
ATOM 638 N N . ASP A 1 84 ? 8.291 4.762 -13.230 1.00 94.75 84 ASP A N 1
ATOM 639 C CA . ASP A 1 84 ? 8.914 5.914 -13.878 1.00 94.75 84 ASP A CA 1
ATOM 640 C C . ASP A 1 84 ? 8.246 6.157 -15.237 1.00 94.75 84 ASP A C 1
ATOM 642 O O . ASP A 1 84 ? 8.280 5.300 -16.122 1.00 94.75 84 ASP A O 1
ATOM 646 N N . LYS A 1 85 ? 7.666 7.344 -15.428 1.00 94.25 85 LYS A N 1
ATOM 647 C CA . LYS A 1 85 ? 7.043 7.749 -16.694 1.00 94.25 85 LYS A CA 1
ATOM 648 C C . LYS A 1 85 ? 8.006 7.698 -17.876 1.00 94.25 85 LYS A C 1
ATOM 650 O O . LYS A 1 85 ? 7.569 7.461 -18.998 1.00 94.25 85 LYS A O 1
ATOM 655 N N . LYS A 1 86 ? 9.300 7.932 -17.646 1.00 91.69 86 LYS A N 1
ATOM 656 C CA . LYS A 1 86 ? 10.330 7.908 -18.693 1.00 91.69 86 LYS A CA 1
ATOM 657 C C . LYS A 1 86 ? 10.787 6.494 -19.032 1.00 91.69 86 LYS A C 1
ATOM 659 O O . LYS A 1 86 ? 11.348 6.290 -20.104 1.00 91.69 86 LYS A O 1
ATOM 664 N N . GLN A 1 87 ? 10.583 5.534 -18.131 1.00 89.50 87 GLN A N 1
ATOM 665 C CA . GLN A 1 87 ? 11.021 4.146 -18.290 1.00 89.50 87 GLN A CA 1
ATOM 666 C C . GLN A 1 87 ? 9.938 3.164 -17.796 1.00 89.50 87 GLN A C 1
ATOM 668 O O . GLN A 1 87 ? 10.179 2.400 -16.854 1.00 89.50 87 GLN A O 1
ATOM 673 N N . PRO A 1 88 ? 8.737 3.172 -18.413 1.00 82.06 88 PRO A N 1
ATOM 674 C CA . PRO A 1 88 ? 7.632 2.320 -18.000 1.00 82.06 88 PRO A CA 1
ATOM 675 C C . PRO A 1 88 ? 7.947 0.863 -18.351 1.00 82.06 88 PRO A C 1
ATOM 677 O O . PRO A 1 88 ? 7.984 0.488 -19.518 1.00 82.06 88 PRO A O 1
ATOM 680 N N . GLY A 1 89 ? 8.220 0.041 -17.340 1.00 84.19 89 GLY A N 1
ATOM 681 C CA . GLY A 1 89 ? 8.564 -1.378 -17.509 1.00 84.19 89 GLY A CA 1
ATOM 682 C C . GLY A 1 89 ? 9.780 -1.811 -16.698 1.00 84.19 89 GLY A C 1
ATOM 683 O O . GLY A 1 89 ? 9.942 -2.996 -16.421 1.00 84.19 89 GLY A O 1
ATOM 684 N N . THR A 1 90 ? 10.585 -0.853 -16.245 1.00 88.75 90 THR A N 1
ATOM 685 C CA . THR A 1 90 ? 11.664 -1.114 -15.294 1.00 88.75 90 THR A CA 1
ATOM 686 C C . THR A 1 90 ? 11.199 -0.735 -13.895 1.00 88.75 90 THR A C 1
ATOM 688 O O . THR A 1 90 ? 10.593 0.315 -13.693 1.00 88.75 90 THR A O 1
ATOM 691 N N . ILE A 1 91 ? 11.477 -1.597 -12.918 1.00 89.94 91 ILE A N 1
ATOM 692 C CA . ILE A 1 91 ? 11.282 -1.271 -11.507 1.00 89.94 91 ILE A CA 1
ATOM 693 C C . ILE A 1 91 ? 12.553 -0.589 -11.007 1.00 89.94 91 ILE A C 1
ATOM 695 O O . ILE A 1 91 ? 13.612 -1.213 -10.946 1.00 89.94 91 ILE A O 1
ATOM 699 N N . HIS A 1 92 ? 12.438 0.663 -10.579 1.00 93.19 92 HIS A N 1
ATOM 700 C CA . HIS A 1 92 ? 13.548 1.407 -9.985 1.00 93.19 92 HIS A CA 1
ATOM 701 C C . HIS A 1 92 ? 13.395 1.521 -8.470 1.00 93.19 92 HIS A C 1
ATOM 703 O O . HIS A 1 92 ? 12.287 1.578 -7.929 1.00 93.19 92 HIS A O 1
ATOM 709 N N . ASP A 1 93 ? 14.521 1.658 -7.773 1.00 93.62 93 ASP A N 1
ATOM 710 C CA . ASP A 1 93 ? 14.535 1.797 -6.314 1.00 93.62 93 ASP A CA 1
ATOM 711 C C . ASP A 1 93 ? 13.817 3.058 -5.818 1.00 93.62 93 ASP A C 1
ATOM 713 O O . ASP A 1 93 ? 13.255 3.053 -4.724 1.00 93.62 93 ASP A O 1
ATOM 717 N N . GLY A 1 94 ? 13.785 4.129 -6.620 1.00 93.75 94 GLY A N 1
ATOM 718 C CA . GLY A 1 94 ? 12.993 5.323 -6.318 1.00 93.75 94 GLY A CA 1
ATOM 719 C C . GLY A 1 94 ? 11.503 4.994 -6.196 1.00 93.75 94 GLY A C 1
ATOM 720 O O . GLY A 1 94 ? 10.882 5.303 -5.178 1.00 93.75 94 GLY A O 1
ATOM 721 N N . GLY A 1 95 ? 10.956 4.291 -7.192 1.00 95.69 95 GLY A N 1
ATOM 722 C CA . GLY A 1 95 ? 9.568 3.831 -7.203 1.00 95.69 95 GLY A CA 1
ATOM 723 C C . GLY A 1 95 ? 9.228 2.896 -6.041 1.00 95.69 95 GLY A C 1
ATOM 724 O O . GLY A 1 95 ? 8.170 3.048 -5.427 1.00 95.69 95 GLY A O 1
ATOM 725 N N . LYS A 1 96 ? 10.150 1.988 -5.681 1.00 96.81 96 LYS A N 1
ATOM 726 C CA . LYS A 1 96 ? 10.011 1.119 -4.499 1.00 96.81 96 LYS A CA 1
ATOM 727 C C . LYS A 1 96 ? 9.919 1.929 -3.208 1.00 96.81 96 LYS A C 1
ATOM 729 O O . LYS A 1 96 ? 8.990 1.734 -2.434 1.00 96.81 96 LYS A O 1
ATOM 734 N N . LYS A 1 97 ? 10.853 2.861 -2.991 1.00 96.94 97 LYS A N 1
ATOM 735 C CA . LYS A 1 97 ? 10.913 3.692 -1.776 1.00 96.94 97 LYS A CA 1
ATOM 736 C C . LYS A 1 97 ? 9.669 4.564 -1.604 1.00 96.94 97 LYS A C 1
ATOM 738 O O . LYS A 1 97 ? 9.206 4.735 -0.481 1.00 96.94 97 LYS A O 1
ATOM 743 N N . MET A 1 98 ? 9.118 5.100 -2.694 1.00 97.50 98 MET A N 1
ATOM 744 C CA . MET A 1 98 ? 7.881 5.889 -2.638 1.00 97.50 98 MET A CA 1
ATOM 745 C C . MET A 1 98 ? 6.660 5.035 -2.287 1.00 97.50 98 MET A C 1
ATOM 747 O O . MET A 1 98 ? 5.890 5.419 -1.407 1.00 97.50 98 MET A O 1
ATOM 751 N N . ALA A 1 99 ? 6.510 3.869 -2.920 1.00 98.06 99 ALA A N 1
ATOM 752 C CA . ALA A 1 99 ? 5.435 2.930 -2.604 1.00 98.06 99 ALA A CA 1
ATOM 753 C C . ALA A 1 99 ? 5.514 2.437 -1.148 1.00 98.06 99 ALA A C 1
ATOM 755 O O . ALA A 1 99 ? 4.507 2.379 -0.447 1.00 98.06 99 ALA A O 1
ATOM 756 N N . ASP A 1 100 ? 6.721 2.148 -0.669 1.00 97.94 100 ASP A N 1
ATOM 757 C CA . ASP A 1 100 ? 7.007 1.731 0.704 1.00 97.94 100 ASP A CA 1
ATOM 758 C C . ASP A 1 100 ? 6.722 2.849 1.731 1.00 97.94 100 ASP A C 1
ATOM 760 O O . ASP A 1 100 ? 6.092 2.613 2.763 1.00 97.94 100 ASP A O 1
ATOM 764 N N . LEU A 1 101 ? 7.090 4.100 1.428 1.00 98.00 101 LEU A N 1
ATOM 765 C CA . LEU A 1 101 ? 6.724 5.255 2.253 1.00 98.00 101 LEU A CA 1
ATOM 766 C C . LEU A 1 101 ? 5.202 5.420 2.360 1.00 98.00 101 LEU A C 1
ATOM 768 O O . LEU A 1 101 ? 4.690 5.574 3.470 1.00 98.00 101 LEU A O 1
ATOM 772 N N . LEU A 1 102 ? 4.485 5.354 1.234 1.00 97.88 102 LEU A N 1
ATOM 773 C CA . LEU A 1 102 ? 3.024 5.431 1.227 1.00 97.88 102 LEU A CA 1
ATOM 774 C C . LEU A 1 102 ? 2.402 4.266 2.010 1.00 97.88 102 LEU A C 1
ATOM 776 O O . LEU A 1 102 ? 1.510 4.483 2.826 1.00 97.88 102 LEU A O 1
ATOM 780 N N . SER A 1 103 ? 2.907 3.049 1.814 1.00 97.81 103 SER A N 1
ATOM 781 C CA . SER A 1 103 ? 2.447 1.849 2.521 1.00 97.81 103 SER A CA 1
ATOM 782 C C . SER A 1 103 ? 2.556 2.005 4.035 1.00 97.81 103 SER A C 1
ATOM 784 O O . SER A 1 103 ? 1.593 1.751 4.757 1.00 97.81 103 SER A O 1
ATOM 786 N N . ARG A 1 104 ? 3.702 2.492 4.530 1.00 97.69 104 ARG A N 1
ATOM 787 C CA . ARG A 1 104 ? 3.888 2.768 5.960 1.00 97.69 104 ARG A CA 1
ATOM 788 C C . ARG A 1 104 ? 2.955 3.857 6.474 1.00 97.69 104 ARG A C 1
ATOM 790 O O . ARG A 1 104 ? 2.403 3.699 7.557 1.00 97.69 104 ARG A O 1
ATOM 797 N N . ALA A 1 105 ? 2.768 4.936 5.714 1.00 97.19 105 ALA A N 1
ATOM 798 C CA . ALA A 1 105 ? 1.863 6.018 6.097 1.00 97.19 105 ALA A CA 1
ATOM 799 C C . ALA A 1 105 ? 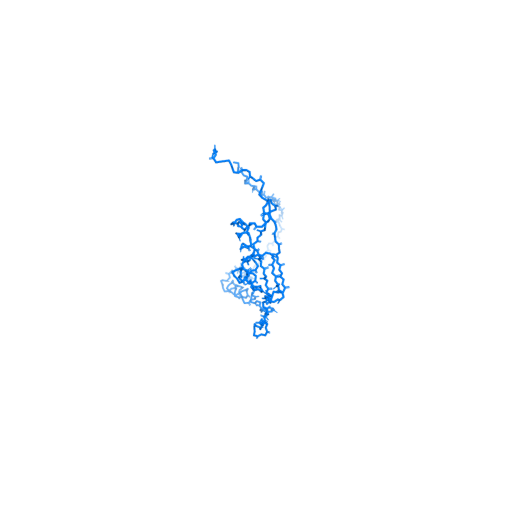0.408 5.530 6.220 1.00 97.19 105 ALA A C 1
ATOM 801 O O . ALA A 1 105 ? -0.283 5.884 7.169 1.00 97.19 105 ALA A O 1
ATOM 802 N N . LEU A 1 106 ? -0.039 4.662 5.310 1.00 96.38 106 LEU A N 1
ATOM 803 C CA . LEU A 1 106 ? -1.367 4.049 5.372 1.00 96.38 106 LEU A CA 1
ATOM 804 C C . LEU A 1 106 ? -1.496 3.083 6.556 1.00 96.38 106 LEU A C 1
ATOM 806 O O . LEU A 1 106 ? -2.453 3.172 7.324 1.00 96.38 106 LEU A O 1
ATOM 810 N N . ALA A 1 107 ? -0.518 2.191 6.741 1.00 95.50 107 ALA A N 1
ATOM 811 C CA . ALA A 1 107 ? -0.510 1.228 7.842 1.00 95.50 107 ALA A CA 1
ATOM 812 C C . ALA A 1 107 ? -0.471 1.906 9.224 1.00 95.50 107 ALA A C 1
ATOM 814 O O . ALA A 1 107 ? -1.051 1.388 10.179 1.00 95.50 107 ALA A O 1
ATOM 815 N N . PHE A 1 108 ? 0.169 3.077 9.330 1.00 95.12 108 PHE A N 1
ATOM 816 C CA . PHE A 1 108 ? 0.266 3.856 10.567 1.00 95.12 108 PHE A CA 1
ATOM 817 C C . PHE A 1 108 ? -1.104 4.219 11.163 1.00 95.12 108 PHE A C 1
ATOM 819 O O . PHE A 1 108 ? -1.244 4.262 12.382 1.00 95.12 108 PHE A O 1
ATOM 826 N N . HIS A 1 109 ? -2.136 4.409 10.336 1.00 86.56 109 HIS A N 1
ATOM 827 C CA . HIS A 1 109 ? -3.486 4.717 10.815 1.00 86.56 109 HIS A CA 1
ATOM 828 C C . HIS A 1 109 ? -4.214 3.530 11.480 1.00 86.56 109 HIS A C 1
ATOM 830 O O . HIS A 1 109 ? -5.288 3.712 12.049 1.00 86.56 109 HIS A O 1
ATOM 836 N N . GLY A 1 110 ? -3.663 2.314 11.420 1.00 87.12 110 GLY A N 1
ATOM 837 C CA . GLY A 1 110 ? -4.137 1.152 12.183 1.00 87.12 110 GLY A CA 1
ATOM 838 C C . GLY A 1 110 ? -5.335 0.394 11.596 1.00 87.12 110 GLY A C 1
ATOM 839 O O . GLY A 1 110 ? -5.508 -0.782 11.914 1.00 87.12 110 GLY A O 1
ATOM 840 N N . PHE A 1 111 ? -6.115 1.005 10.698 1.00 91.19 111 PHE A N 1
ATOM 841 C CA . PHE A 1 111 ? -7.259 0.364 10.027 1.00 91.19 111 PHE A CA 1
ATOM 842 C C . PHE A 1 111 ? -6.939 -0.179 8.622 1.00 91.19 111 PHE A C 1
ATOM 844 O O . PHE A 1 111 ? -7.794 -0.792 7.987 1.00 91.19 111 PHE A O 1
ATOM 851 N N . VAL A 1 112 ? -5.716 0.028 8.125 1.00 95.50 112 VAL A N 1
ATOM 852 C CA . VAL A 1 112 ? -5.261 -0.481 6.823 1.00 95.50 112 VAL A CA 1
ATOM 853 C C . VAL A 1 112 ? -4.329 -1.668 7.026 1.00 95.50 112 VAL A C 1
ATOM 855 O O . VAL A 1 112 ? -3.404 -1.623 7.839 1.00 95.50 112 VAL A O 1
ATOM 858 N N . GLN A 1 113 ? -4.553 -2.727 6.255 1.00 96.25 113 GLN A N 1
ATOM 859 C CA . GLN A 1 113 ? -3.615 -3.824 6.082 1.00 96.25 113 GLN A CA 1
ATOM 860 C C . GLN A 1 113 ? -2.977 -3.699 4.699 1.00 96.25 113 GLN A C 1
ATOM 862 O O . GLN A 1 113 ? -3.665 -3.781 3.685 1.00 96.25 113 GLN A O 1
ATOM 867 N N . ILE A 1 114 ? -1.658 -3.514 4.657 1.00 97.69 114 ILE A N 1
ATOM 868 C CA . ILE A 1 114 ? -0.916 -3.537 3.394 1.00 97.69 114 ILE A CA 1
ATOM 869 C C . ILE A 1 114 ? -0.622 -4.986 3.020 1.00 97.69 114 ILE A C 1
ATOM 871 O O . ILE A 1 114 ? -0.173 -5.769 3.863 1.00 97.69 114 ILE A O 1
ATOM 875 N N . ILE A 1 115 ? -0.883 -5.329 1.762 1.00 97.06 115 ILE A N 1
ATOM 876 C CA . ILE A 1 115 ? -0.439 -6.585 1.159 1.00 97.06 115 ILE A CA 1
ATOM 877 C C . ILE A 1 115 ? 1.004 -6.393 0.701 1.00 97.06 115 ILE A C 1
ATOM 879 O O . ILE A 1 115 ? 1.301 -5.449 -0.030 1.00 97.06 115 ILE A O 1
ATOM 883 N N . ASP A 1 116 ? 1.897 -7.276 1.146 1.00 95.94 116 ASP A N 1
ATOM 884 C CA . ASP A 1 116 ? 3.320 -7.196 0.822 1.00 95.94 116 ASP A CA 1
ATOM 885 C C . ASP A 1 116 ? 3.532 -7.233 -0.707 1.00 95.94 116 ASP A C 1
ATOM 887 O O . ASP A 1 116 ? 3.082 -8.186 -1.355 1.00 95.94 116 ASP A O 1
ATOM 891 N N . PRO A 1 117 ? 4.236 -6.246 -1.298 1.00 95.50 117 PRO A N 1
ATOM 892 C CA . PRO A 1 117 ? 4.615 -6.263 -2.708 1.00 95.50 117 PRO A CA 1
ATOM 893 C C . PRO A 1 117 ? 5.300 -7.551 -3.175 1.00 95.50 117 PRO A C 1
ATOM 895 O O . PRO A 1 117 ? 5.157 -7.920 -4.342 1.00 95.50 117 PRO A O 1
ATOM 898 N N . ALA A 1 118 ? 6.002 -8.267 -2.292 1.00 93.06 118 ALA A N 1
ATOM 899 C CA . ALA A 1 118 ? 6.609 -9.558 -2.604 1.00 93.06 118 ALA A CA 1
ATOM 900 C C . ALA A 1 118 ? 5.580 -10.629 -3.015 1.00 93.06 118 ALA A C 1
ATOM 902 O O . ALA A 1 118 ? 5.916 -11.517 -3.796 1.00 93.06 118 ALA A O 1
ATOM 903 N N . ALA A 1 119 ? 4.323 -10.526 -2.563 1.00 93.50 119 ALA A N 1
ATOM 904 C CA . ALA A 1 119 ? 3.256 -11.476 -2.892 1.00 93.50 119 ALA A CA 1
ATOM 905 C C . ALA A 1 119 ? 2.781 -11.392 -4.356 1.00 93.50 119 ALA A C 1
ATOM 907 O O . ALA A 1 119 ? 2.169 -12.333 -4.856 1.00 93.50 119 ALA A O 1
ATOM 908 N N . TYR A 1 120 ? 3.062 -10.282 -5.046 1.00 93.62 120 TYR A N 1
ATOM 909 C CA . TYR A 1 120 ? 2.641 -10.032 -6.432 1.00 93.62 120 TYR A CA 1
ATOM 910 C C . TYR A 1 120 ? 3.769 -9.451 -7.307 1.00 93.62 120 TYR A C 1
ATOM 912 O O . TYR A 1 120 ? 3.529 -8.850 -8.353 1.00 93.62 120 TYR A O 1
ATOM 920 N N . GLY A 1 121 ? 5.027 -9.583 -6.867 1.00 92.50 121 GLY A N 1
ATOM 921 C CA . GLY A 1 121 ? 6.208 -9.096 -7.592 1.00 92.50 121 GLY A CA 1
ATOM 922 C C . GLY A 1 121 ? 6.323 -7.568 -7.700 1.00 92.50 121 GLY A C 1
ATOM 923 O O . GLY A 1 121 ? 7.153 -7.068 -8.458 1.00 92.50 121 GLY A O 1
ATOM 924 N N . GLY A 1 122 ? 5.495 -6.814 -6.971 1.00 92.38 122 GLY A N 1
ATOM 925 C CA . GLY A 1 122 ? 5.494 -5.350 -6.949 1.00 92.38 122 GLY A CA 1
ATOM 926 C C . GLY A 1 122 ? 5.018 -4.670 -8.238 1.00 92.38 122 GLY A C 1
ATOM 927 O O . GLY A 1 122 ? 5.083 -3.443 -8.328 1.00 92.38 122 GLY A O 1
ATOM 928 N N . ALA A 1 123 ? 4.534 -5.431 -9.222 1.00 91.69 123 ALA A N 1
ATOM 929 C CA . ALA A 1 123 ? 4.052 -4.909 -10.496 1.00 91.69 123 ALA A CA 1
ATOM 930 C C . ALA A 1 123 ? 2.686 -4.220 -10.356 1.00 91.69 123 ALA A C 1
ATOM 932 O O . ALA A 1 123 ? 1.860 -4.610 -9.537 1.00 91.69 123 ALA A O 1
ATOM 933 N N . GLN A 1 124 ? 2.420 -3.218 -11.200 1.00 93.69 124 GLN A N 1
ATOM 934 C CA . GLN A 1 124 ? 1.108 -2.551 -11.286 1.00 93.69 124 GLN A CA 1
ATOM 935 C C . GLN A 1 124 ? 0.071 -3.324 -12.106 1.00 93.69 124 GLN A C 1
ATOM 937 O O . GLN A 1 124 ? -1.080 -2.907 -12.208 1.00 93.69 124 GLN A O 1
ATOM 942 N N . THR A 1 125 ? 0.473 -4.444 -12.697 1.00 91.38 125 THR A N 1
ATOM 943 C CA . THR A 1 125 ? -0.389 -5.327 -13.475 1.00 91.38 125 THR A CA 1
ATOM 944 C C . THR A 1 125 ? -0.557 -6.629 -12.710 1.00 91.38 125 THR A C 1
ATOM 946 O O . THR A 1 125 ? 0.338 -7.474 -12.718 1.00 91.38 125 THR A O 1
ATOM 949 N N . TRP A 1 126 ? -1.690 -6.773 -12.033 1.00 93.50 126 TRP A N 1
ATOM 950 C CA . TRP A 1 126 ? -2.032 -7.975 -11.287 1.00 93.50 126 TRP A CA 1
ATOM 951 C C . TRP A 1 126 ? -3.546 -8.171 -11.246 1.00 93.50 126 TRP A C 1
ATOM 953 O O . TRP A 1 126 ? -4.310 -7.226 -11.458 1.00 93.50 126 TRP A O 1
ATOM 963 N N . ASP A 1 127 ? -3.974 -9.391 -10.936 1.00 94.62 127 ASP A N 1
ATOM 964 C CA . ASP A 1 127 ? -5.362 -9.666 -10.581 1.00 94.62 127 ASP A CA 1
ATOM 965 C C . ASP A 1 127 ? -5.604 -9.283 -9.110 1.00 94.62 127 ASP A C 1
ATOM 967 O O . ASP A 1 127 ? -5.353 -10.051 -8.178 1.00 94.62 127 ASP A O 1
ATOM 971 N N . TRP A 1 128 ? -6.048 -8.044 -8.894 1.00 94.75 128 TRP A N 1
ATOM 972 C CA . TRP A 1 128 ? -6.277 -7.487 -7.557 1.00 94.75 128 TRP A CA 1
ATOM 973 C C . TRP A 1 128 ? -7.404 -8.185 -6.798 1.00 94.75 128 TRP A C 1
ATOM 975 O O . TRP A 1 128 ? -7.331 -8.305 -5.575 1.00 94.75 128 TRP A O 1
ATOM 985 N N . ALA A 1 129 ? -8.418 -8.669 -7.518 1.00 91.62 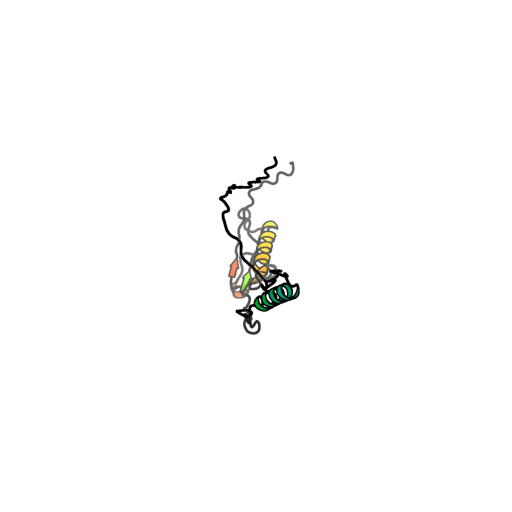129 ALA A N 1
ATOM 986 C CA . ALA A 1 129 ? -9.530 -9.388 -6.916 1.00 91.62 129 ALA A CA 1
ATOM 987 C C . ALA A 1 129 ? -9.058 -10.746 -6.382 1.00 91.62 129 ALA A C 1
ATOM 989 O O . ALA A 1 129 ? -9.349 -11.086 -5.236 1.00 91.62 129 ALA A O 1
ATOM 990 N N . ALA A 1 130 ? -8.255 -11.476 -7.164 1.00 92.56 130 ALA A N 1
ATOM 991 C CA . ALA A 1 130 ? -7.647 -12.731 -6.721 1.00 92.56 130 ALA A CA 1
ATOM 992 C C . ALA A 1 130 ? -6.666 -12.544 -5.550 1.00 92.56 130 ALA A C 1
ATOM 994 O O . ALA A 1 130 ? -6.524 -13.437 -4.717 1.00 92.56 130 ALA A O 1
ATOM 995 N N . LEU A 1 131 ? -6.016 -11.377 -5.452 1.00 93.69 131 LEU A N 1
ATOM 996 C CA . LEU A 1 131 ? -5.132 -11.025 -4.334 1.00 93.69 131 LEU A CA 1
ATOM 997 C C . LEU A 1 131 ? -5.900 -10.686 -3.037 1.00 93.69 131 LEU A C 1
ATOM 999 O O . LEU A 1 131 ? -5.292 -10.563 -1.975 1.00 93.69 131 LEU A O 1
ATOM 1003 N N . GLY A 1 132 ? -7.230 -10.545 -3.095 1.00 93.75 132 GLY A N 1
ATOM 1004 C CA . GLY A 1 132 ? -8.048 -10.145 -1.946 1.00 93.75 132 GLY A CA 1
ATOM 1005 C C . GLY A 1 132 ? -7.880 -8.671 -1.569 1.00 93.75 132 GLY A C 1
ATOM 1006 O O . GLY A 1 132 ? -8.116 -8.291 -0.416 1.00 93.75 132 GLY A O 1
ATOM 1007 N N . THR A 1 133 ? -7.444 -7.855 -2.529 1.00 95.50 133 THR A N 1
ATOM 1008 C CA . THR A 1 133 ? -7.300 -6.410 -2.386 1.00 95.50 133 THR A CA 1
ATOM 1009 C C . THR A 1 133 ? -8.660 -5.731 -2.514 1.00 95.50 133 THR A C 1
ATOM 1011 O O . THR A 1 133 ? -9.390 -5.968 -3.472 1.00 95.50 133 THR A O 1
ATOM 1014 N N . GLU A 1 134 ? -8.981 -4.830 -1.590 1.00 96.12 134 GLU A N 1
ATOM 1015 C CA . GLU A 1 134 ? -10.180 -3.987 -1.678 1.00 96.12 134 GLU A CA 1
ATOM 1016 C C . GLU A 1 134 ? -9.900 -2.689 -2.435 1.00 96.12 134 GLU A C 1
ATOM 1018 O O . GLU A 1 134 ? -10.743 -2.216 -3.194 1.00 96.12 134 GLU A O 1
ATOM 1023 N N . PHE A 1 135 ? -8.694 -2.136 -2.266 1.00 96.31 135 PHE A N 1
ATOM 1024 C CA . PHE A 1 135 ? -8.227 -0.970 -3.011 1.00 96.31 135 PHE A CA 1
ATOM 1025 C C . PHE A 1 135 ? -6.775 -1.129 -3.447 1.00 96.31 135 PHE A C 1
ATOM 1027 O O . PHE A 1 135 ? -5.921 -1.554 -2.671 1.00 96.31 135 PHE A O 1
ATOM 1034 N N . THR A 1 136 ? -6.476 -0.706 -4.669 1.00 97.44 136 THR A N 1
ATOM 1035 C CA . THR A 1 136 ? -5.107 -0.664 -5.188 1.00 97.44 136 THR A CA 1
ATOM 1036 C C . THR A 1 136 ? -4.722 0.776 -5.480 1.00 97.44 136 THR A C 1
ATOM 1038 O O . THR A 1 136 ? -5.471 1.495 -6.141 1.00 97.44 136 THR A O 1
ATOM 1041 N N . ILE A 1 137 ? -3.539 1.195 -5.031 1.00 97.56 137 ILE A N 1
ATOM 1042 C CA . ILE A 1 137 ? -3.013 2.533 -5.314 1.00 97.56 137 ILE A CA 1
ATOM 1043 C C . ILE A 1 137 ? -1.896 2.431 -6.347 1.00 97.56 137 ILE A C 1
ATOM 1045 O O . ILE A 1 137 ? -0.787 2.000 -6.043 1.00 97.56 137 ILE A O 1
ATOM 1049 N N . LEU A 1 138 ? -2.194 2.850 -7.576 1.00 97.06 138 LEU A N 1
ATOM 1050 C CA . LEU A 1 138 ? -1.232 2.904 -8.674 1.00 97.06 138 LEU A CA 1
ATOM 1051 C C . LEU A 1 138 ? -0.549 4.272 -8.698 1.00 97.06 138 LEU A C 1
ATOM 1053 O O . LEU A 1 138 ? -1.208 5.303 -8.565 1.00 97.06 138 LEU A O 1
ATOM 1057 N N . GLY A 1 139 ? 0.770 4.289 -8.884 1.00 95.94 139 GLY A N 1
ATOM 1058 C CA . GLY A 1 139 ? 1.556 5.520 -8.851 1.00 95.94 139 GLY A CA 1
ATOM 1059 C C . GLY A 1 139 ? 2.508 5.636 -10.029 1.00 95.94 139 GLY A C 1
ATOM 1060 O O . GLY A 1 139 ? 3.149 4.669 -10.432 1.00 95.94 139 GLY A O 1
ATOM 1061 N N . GLN A 1 140 ? 2.640 6.840 -10.569 1.00 95.56 140 GLN A N 1
ATOM 1062 C CA . GLN A 1 140 ? 3.663 7.161 -11.558 1.00 95.56 140 GLN A CA 1
ATOM 1063 C C . GLN A 1 140 ? 4.472 8.351 -11.071 1.00 95.56 140 GLN A C 1
ATOM 1065 O O . GLN A 1 140 ? 3.928 9.257 -10.440 1.00 95.56 140 GLN A O 1
ATOM 1070 N N . TYR A 1 141 ? 5.757 8.370 -11.394 1.00 94.31 141 TYR A N 1
ATOM 1071 C CA . TYR A 1 141 ? 6.640 9.473 -11.052 1.00 94.31 141 TYR A CA 1
ATOM 1072 C C . TYR A 1 141 ? 7.538 9.832 -12.228 1.00 94.31 141 TYR A C 1
ATOM 1074 O O . TYR A 1 141 ? 7.723 9.055 -13.160 1.00 94.31 141 TYR A O 1
ATOM 1082 N N . GLU A 1 142 ? 8.106 11.026 -12.176 1.00 92.88 142 GLU A N 1
ATOM 1083 C CA . GLU A 1 142 ? 9.137 11.461 -13.102 1.00 92.88 142 GLU A CA 1
ATOM 1084 C C . GLU A 1 142 ? 10.208 12.194 -12.301 1.00 92.88 142 GLU A C 1
ATOM 1086 O O . GLU A 1 142 ? 9.894 13.087 -11.513 1.00 92.88 142 GLU A O 1
ATOM 1091 N N . MET A 1 143 ? 11.476 11.835 -12.499 1.00 84.00 143 MET A N 1
ATOM 1092 C CA . MET A 1 143 ? 12.581 12.636 -11.980 1.00 84.00 143 MET A CA 1
ATOM 1093 C C . MET A 1 143 ? 12.938 13.747 -12.971 1.00 84.00 143 MET A C 1
ATOM 1095 O O . MET A 1 143 ? 13.230 13.500 -14.147 1.00 84.00 143 MET A O 1
ATOM 1099 N N . THR A 1 144 ? 12.912 14.985 -12.483 1.00 82.75 144 THR A N 1
ATOM 1100 C CA . THR A 1 144 ? 13.261 16.201 -13.235 1.00 82.75 144 THR A CA 1
ATOM 1101 C C . THR A 1 144 ? 14.700 16.663 -13.001 1.00 82.75 144 THR A C 1
ATOM 1103 O O . THR A 1 144 ? 15.214 17.458 -13.786 1.00 82.75 144 THR A O 1
ATOM 1106 N N . ALA A 1 145 ? 15.386 16.156 -11.973 1.00 73.56 145 ALA A N 1
ATOM 1107 C CA . ALA A 1 145 ? 16.766 16.533 -11.681 1.00 73.56 145 ALA A CA 1
ATOM 1108 C C . ALA A 1 145 ? 17.770 15.733 -12.530 1.00 73.56 145 ALA A C 1
ATOM 1110 O O . ALA A 1 145 ? 17.778 14.503 -12.510 1.00 73.56 145 ALA A O 1
ATOM 1111 N N . LYS A 1 146 ? 18.670 16.437 -13.227 1.00 59.28 146 LYS A N 1
ATOM 1112 C CA . LYS A 1 146 ? 19.924 15.853 -13.719 1.00 59.28 146 LYS A CA 1
ATOM 1113 C C . LYS A 1 146 ? 20.896 15.803 -12.544 1.00 59.28 146 LYS A C 1
ATOM 1115 O O . LYS A 1 146 ? 21.316 16.851 -12.061 1.00 59.28 146 LYS A O 1
ATOM 1120 N N . PHE A 1 147 ? 21.251 14.609 -12.082 1.00 59.59 147 PHE A N 1
ATOM 1121 C CA . PHE A 1 147 ? 22.381 14.455 -11.171 1.00 59.59 147 PHE A CA 1
ATOM 1122 C C . PHE A 1 147 ? 23.650 14.923 -11.898 1.00 59.59 147 PHE A C 1
ATOM 1124 O O . PHE A 1 147 ? 24.029 14.335 -12.911 1.00 59.59 147 PHE A O 1
ATOM 1131 N N . ASN A 1 148 ? 24.258 16.014 -11.426 1.00 60.12 148 ASN A N 1
ATOM 1132 C CA . ASN A 1 148 ?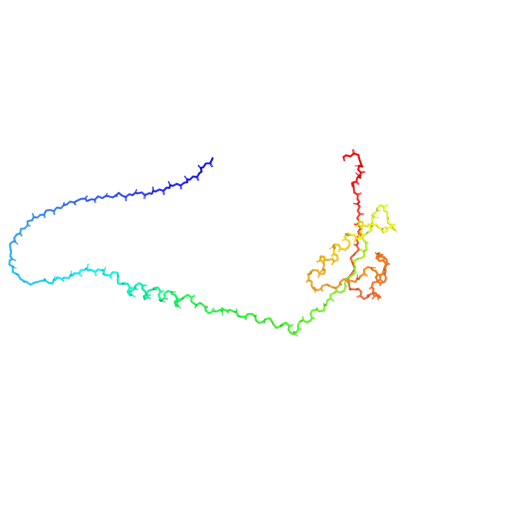 25.577 16.452 -11.866 1.00 60.12 148 ASN A CA 1
ATOM 1133 C C . ASN A 1 148 ? 26.607 15.910 -10.859 1.00 60.12 148 ASN A C 1
ATOM 1135 O O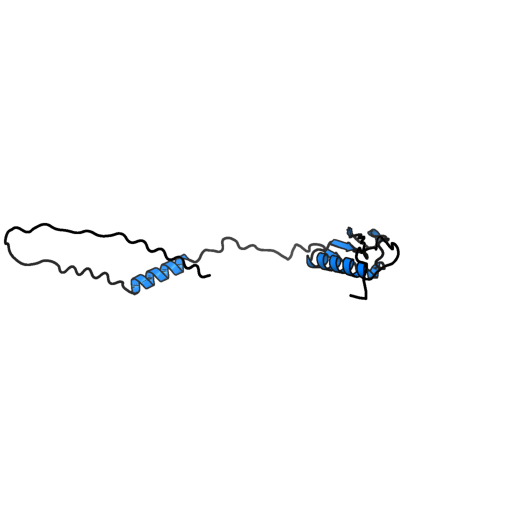 . ASN A 1 148 ? 26.698 16.466 -9.767 1.00 60.12 148 ASN A O 1
ATOM 1139 N N . PRO A 1 149 ? 27.366 14.846 -11.177 1.00 55.66 149 PRO A N 1
ATOM 1140 C CA . PRO A 1 149 ? 28.357 14.267 -10.263 1.00 55.66 149 PRO A CA 1
ATOM 1141 C C . PRO A 1 149 ? 29.590 15.156 -10.006 1.00 55.66 149 PRO A C 1
ATOM 1143 O O . PRO A 1 149 ? 30.524 14.698 -9.357 1.00 55.66 149 PRO A O 1
ATOM 1146 N N . ALA A 1 150 ? 29.631 16.385 -10.533 1.00 55.69 150 ALA A N 1
ATOM 1147 C CA . ALA A 1 150 ? 30.803 17.261 -10.507 1.00 55.69 150 ALA A CA 1
ATOM 1148 C C . ALA A 1 150 ? 30.589 18.596 -9.760 1.00 55.69 150 ALA A C 1
ATOM 1150 O O . ALA A 1 150 ? 31.264 19.573 -10.083 1.00 55.69 150 ALA A O 1
ATOM 1151 N N . ALA A 1 151 ? 29.648 18.664 -8.812 1.00 48.03 151 ALA A N 1
ATOM 1152 C CA . ALA A 1 151 ? 29.428 19.840 -7.960 1.00 48.03 151 ALA A CA 1
ATOM 1153 C C . ALA A 1 151 ? 29.811 19.561 -6.503 1.00 48.03 151 ALA A C 1
ATOM 1155 O O . ALA A 1 151 ? 29.468 18.459 -6.017 1.00 48.03 151 ALA A O 1
#

Secondary structure (DSSP, 8-state):
----------------------------------------HHHHHHHHHHHHHTT----S------TTS---PPEEEE-PPPEETTSTT---HHHHHHHHHHHHHHHHTSSEEEEPGGGGTT-S-S-TTTTT-SEE---EE-------TT-